Protein AF-A0A7G2DXS9-F1 (afdb_monomer_lite)

pLDDT: mean 84.56, std 10.74, range [52.38, 94.69]

Radius of gyration: 17.85 Å; chains: 1; bounding box: 45×26×56 Å

Organism: Arabidopsis thaliana (NCBI:txid3702)

Secondary structure (DSSP, 8-state):
--HHHHHHHHHHHHH-GGG--SS---SHHHHHHHHHHHHHHHHHHHS-TTS----HHHHHHHHHHHHHTT---HHHHHHHHHHHHHHHHHHHHHHHHHHHHHH--

Sequence (105 aa):
MFPLQVESVNNLFEKHPDIVSKFRLENPHLRTTYLNSLLCLTEILSQSTEKISVDLANAHSTLSCLTKAGFKLDWLETKLKELGKTRMQQLEQNLKDLKDLKQEF

Structure (mmCIF, N/CA/C/O backbone):
data_AF-A0A7G2DXS9-F1
#
_entry.id   AF-A0A7G2DXS9-F1
#
loop_
_atom_site.group_PDB
_atom_site.id
_atom_site.type_symbol
_atom_site.label_atom_id
_atom_site.label_alt_id
_atom_site.label_comp_id
_atom_site.label_asym_id
_atom_site.label_entity_id
_atom_site.label_seq_id
_atom_site.pdbx_PDB_ins_code
_atom_site.Cartn_x
_atom_site.Cartn_y
_atom_site.Cartn_z
_atom_site.occupancy
_atom_site.B_iso_or_equiv
_atom_site.auth_seq_id
_atom_site.auth_comp_id
_atom_site.auth_asym_id
_atom_site.auth_atom_id
_atom_site.pdbx_PDB_model_num
ATOM 1 N N . MET A 1 1 ? 16.662 10.636 -8.306 1.00 70.69 1 MET A N 1
ATOM 2 C CA . MET A 1 1 ? 16.344 9.795 -7.133 1.00 70.69 1 MET A CA 1
ATOM 3 C C . MET A 1 1 ? 17.634 9.595 -6.358 1.00 70.69 1 MET A C 1
ATOM 5 O O . MET A 1 1 ? 18.656 9.383 -7.003 1.00 70.69 1 MET A O 1
ATOM 9 N N . PHE A 1 2 ? 17.623 9.755 -5.035 1.00 84.50 2 PHE A N 1
ATOM 10 C CA . PHE A 1 2 ? 18.837 9.621 -4.216 1.00 84.50 2 PHE A CA 1
ATOM 11 C C . PHE A 1 2 ? 19.209 8.141 -4.004 1.00 84.50 2 PHE A C 1
ATOM 13 O O . PHE A 1 2 ? 18.303 7.307 -4.017 1.00 84.50 2 PHE A O 1
ATOM 20 N N . PRO A 1 3 ? 20.490 7.788 -3.767 1.00 86.00 3 PRO A N 1
ATOM 21 C CA . PRO A 1 3 ? 20.914 6.394 -3.583 1.00 86.00 3 P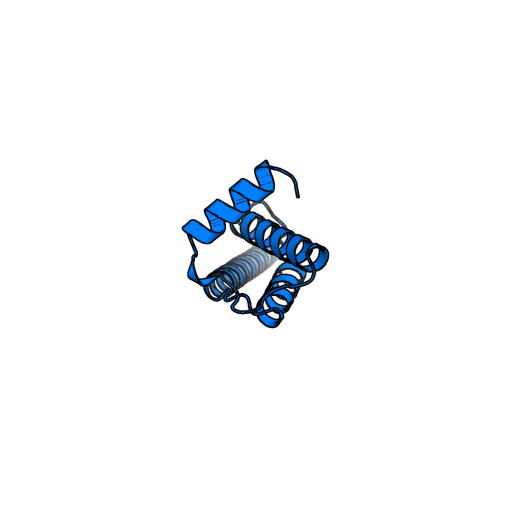RO A CA 1
ATOM 22 C C . PRO A 1 3 ? 20.119 5.628 -2.514 1.00 86.00 3 PRO A C 1
ATOM 24 O O . PRO A 1 3 ? 19.677 4.514 -2.767 1.00 86.00 3 PRO A O 1
ATOM 27 N N . LEU A 1 4 ? 19.834 6.263 -1.372 1.00 86.31 4 LEU A N 1
ATOM 28 C CA . LEU A 1 4 ? 19.028 5.665 -0.298 1.00 86.31 4 LEU A CA 1
ATOM 29 C C . LEU A 1 4 ? 17.593 5.337 -0.740 1.00 86.31 4 LEU A C 1
ATOM 31 O O . LEU A 1 4 ? 17.041 4.310 -0.370 1.00 86.31 4 LEU A O 1
ATOM 35 N N . GLN A 1 5 ? 16.985 6.183 -1.578 1.00 86.38 5 GLN A N 1
ATOM 36 C CA . GLN A 1 5 ? 15.648 5.916 -2.120 1.00 86.38 5 GLN A CA 1
ATOM 37 C C . GLN A 1 5 ? 15.671 4.743 -3.104 1.00 86.38 5 GLN A C 1
ATOM 39 O O . GLN A 1 5 ? 14.719 3.970 -3.158 1.00 86.38 5 GLN A O 1
ATOM 44 N N . VAL A 1 6 ? 16.756 4.597 -3.874 1.00 86.62 6 VAL A N 1
ATOM 45 C CA . VAL A 1 6 ? 16.945 3.459 -4.785 1.00 86.62 6 VAL A CA 1
ATOM 46 C C . VAL A 1 6 ? 17.022 2.153 -3.997 1.00 86.62 6 VAL A C 1
ATOM 48 O O . VAL A 1 6 ? 16.351 1.192 -4.362 1.00 86.62 6 VAL A O 1
ATOM 51 N N . GLU A 1 7 ? 17.774 2.131 -2.898 1.00 90.62 7 GLU A N 1
ATOM 52 C CA . GLU A 1 7 ? 17.868 0.968 -2.013 1.00 90.62 7 GLU A CA 1
ATOM 53 C C . GLU A 1 7 ? 16.505 0.594 -1.413 1.00 90.62 7 GLU A C 1
ATOM 55 O O . GLU A 1 7 ? 16.090 -0.563 -1.503 1.00 90.62 7 GLU A O 1
ATOM 60 N N . SER A 1 8 ? 15.754 1.572 -0.896 1.00 90.31 8 SER A N 1
ATOM 61 C CA . SER A 1 8 ? 14.409 1.332 -0.357 1.00 90.31 8 SER A CA 1
ATOM 62 C C . SER A 1 8 ? 13.439 0.776 -1.401 1.00 90.31 8 SER A C 1
ATOM 64 O O . SER A 1 8 ? 12.670 -0.137 -1.105 1.00 90.31 8 SER A O 1
ATOM 66 N N . VAL A 1 9 ? 13.479 1.296 -2.632 1.00 88.12 9 VAL A N 1
ATOM 67 C CA . VAL A 1 9 ? 12.648 0.805 -3.742 1.00 88.12 9 VAL A CA 1
ATOM 68 C C . VAL A 1 9 ? 13.040 -0.620 -4.142 1.00 88.12 9 VAL A C 1
ATOM 70 O O . VAL A 1 9 ? 12.161 -1.446 -4.381 1.00 88.12 9 VAL A O 1
ATOM 73 N N . ASN A 1 10 ? 14.334 -0.939 -4.177 1.00 89.44 10 ASN A N 1
ATOM 74 C CA . ASN A 1 10 ? 14.801 -2.293 -4.479 1.00 89.44 10 ASN A CA 1
ATOM 75 C C . ASN A 1 10 ? 14.346 -3.292 -3.407 1.00 89.44 10 ASN A C 1
ATOM 77 O O . ASN A 1 10 ? 13.736 -4.303 -3.741 1.00 89.44 10 ASN A O 1
ATOM 81 N N . ASN A 1 11 ? 14.542 -2.967 -2.128 1.00 91.38 11 ASN A N 1
ATOM 82 C CA . ASN A 1 11 ? 14.077 -3.784 -1.003 1.00 91.38 11 ASN A CA 1
ATOM 83 C C . ASN A 1 11 ? 12.550 -3.981 -1.028 1.00 91.38 11 ASN A C 1
ATOM 85 O O . ASN A 1 11 ? 12.040 -5.055 -0.710 1.00 91.38 11 ASN A O 1
ATOM 89 N N . LEU A 1 12 ? 11.799 -2.951 -1.433 1.00 90.00 12 LEU A N 1
ATOM 90 C CA . LEU A 1 12 ? 10.355 -3.065 -1.613 1.00 90.00 12 LEU A CA 1
ATOM 91 C C . LEU A 1 12 ? 10.004 -4.103 -2.689 1.00 90.00 12 LEU A C 1
ATOM 93 O O . LEU A 1 12 ? 9.131 -4.935 -2.454 1.00 90.00 12 LEU A O 1
ATOM 97 N N . PHE A 1 13 ? 10.682 -4.081 -3.837 1.00 88.50 13 PHE A N 1
ATOM 98 C CA . PHE A 1 13 ? 10.456 -5.064 -4.899 1.00 88.50 13 PHE A CA 1
ATOM 99 C C . PHE A 1 13 ? 10.915 -6.474 -4.529 1.00 88.50 13 PHE A C 1
ATOM 101 O O . PHE A 1 13 ? 10.283 -7.435 -4.951 1.00 88.50 13 PHE A O 1
ATOM 108 N N . GLU A 1 14 ? 11.963 -6.622 -3.723 1.00 90.81 14 GLU A N 1
ATOM 109 C CA . GLU A 1 14 ? 12.379 -7.932 -3.208 1.00 90.81 14 GLU A CA 1
ATOM 110 C C . GLU A 1 14 ? 11.320 -8.540 -2.279 1.00 90.81 14 GLU A C 1
ATOM 112 O O . GLU A 1 14 ? 11.021 -9.730 -2.372 1.00 90.81 14 GLU A O 1
ATOM 117 N N . LYS A 1 15 ? 10.709 -7.722 -1.413 1.00 89.44 15 LYS A N 1
ATOM 118 C CA . LYS A 1 15 ? 9.640 -8.156 -0.495 1.00 89.44 15 LYS A CA 1
ATOM 119 C C . LYS A 1 15 ? 8.304 -8.386 -1.193 1.00 89.44 15 LYS A C 1
ATOM 121 O O . LYS A 1 15 ? 7.535 -9.250 -0.777 1.00 89.44 15 LYS A O 1
ATOM 126 N N . HIS A 1 16 ? 8.027 -7.598 -2.225 1.00 88.69 16 HIS A N 1
ATOM 127 C CA . HIS A 1 16 ? 6.765 -7.594 -2.955 1.00 88.69 16 HIS A CA 1
ATOM 128 C C . HIS A 1 16 ? 7.033 -7.619 -4.469 1.00 88.69 16 HIS A C 1
ATOM 130 O O . HIS A 1 16 ? 6.815 -6.625 -5.172 1.00 88.69 16 HIS A O 1
ATOM 136 N N . PRO A 1 17 ? 7.536 -8.751 -4.996 1.00 85.50 17 PRO A N 1
ATOM 137 C CA . PRO A 1 17 ? 7.903 -8.873 -6.407 1.00 85.50 17 PRO A CA 1
ATOM 138 C C . PRO A 1 17 ? 6.690 -8.793 -7.338 1.00 85.50 17 PRO A C 1
ATOM 140 O O . PRO A 1 17 ? 6.824 -8.520 -8.529 1.00 85.50 17 PRO A O 1
ATOM 143 N N . ASP A 1 18 ? 5.489 -8.998 -6.801 1.00 83.88 18 ASP A N 1
ATOM 144 C CA . ASP A 1 18 ? 4.229 -8.871 -7.514 1.00 83.88 18 ASP A CA 1
ATOM 145 C C . ASP A 1 18 ? 3.886 -7.420 -7.872 1.00 83.88 18 ASP A C 1
ATOM 147 O O . ASP A 1 18 ? 3.130 -7.222 -8.819 1.00 83.88 18 ASP A O 1
ATOM 151 N N . ILE A 1 19 ? 4.485 -6.424 -7.201 1.00 82.94 19 ILE A N 1
ATOM 152 C CA . ILE A 1 19 ? 4.302 -4.993 -7.503 1.00 82.94 19 ILE A CA 1
ATOM 153 C C . ILE A 1 19 ? 4.703 -4.656 -8.937 1.00 82.94 19 ILE A C 1
ATOM 155 O O . ILE A 1 19 ? 4.173 -3.695 -9.508 1.00 82.94 19 ILE A O 1
ATOM 159 N N . VAL A 1 20 ? 5.650 -5.417 -9.502 1.00 71.69 20 VAL A N 1
ATOM 160 C CA . VAL A 1 20 ? 6.253 -5.145 -10.806 1.00 71.69 20 VAL A CA 1
ATOM 161 C C . VAL A 1 20 ? 5.163 -4.948 -11.851 1.00 71.69 20 VAL A C 1
ATOM 163 O O . VAL A 1 20 ? 4.467 -5.867 -12.283 1.00 71.69 20 VAL A O 1
ATOM 166 N N . SER A 1 21 ? 5.045 -3.694 -12.268 1.00 66.12 21 SER A N 1
ATOM 167 C CA . SER A 1 21 ? 4.136 -3.292 -13.317 1.00 66.12 21 SER A CA 1
ATOM 168 C C . SER A 1 21 ? 4.599 -3.904 -14.638 1.00 66.12 21 SER A C 1
ATOM 170 O O . SER A 1 21 ? 5.761 -3.769 -15.029 1.00 66.12 21 SER A O 1
ATOM 172 N N . LYS A 1 22 ? 3.680 -4.540 -15.377 1.00 59.66 22 LYS A N 1
ATOM 173 C CA . LYS A 1 22 ? 3.918 -4.888 -16.793 1.00 59.66 22 LYS A CA 1
ATOM 174 C C . LYS A 1 22 ? 4.088 -3.635 -17.661 1.00 59.66 22 LYS A C 1
AT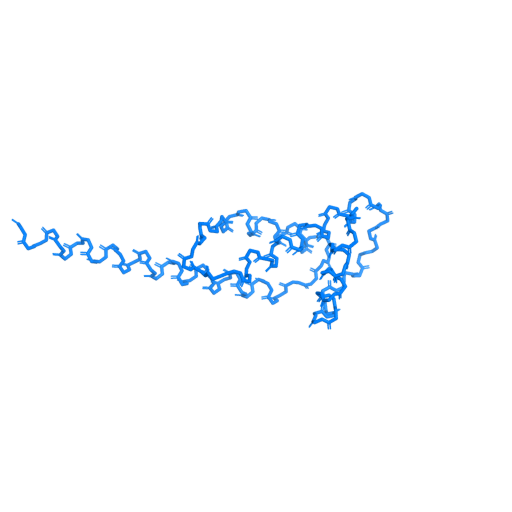OM 176 O O . LYS A 1 22 ? 4.508 -3.732 -18.813 1.00 59.66 22 LYS A O 1
ATOM 181 N N . PHE A 1 23 ? 3.739 -2.467 -17.122 1.00 58.09 23 PHE A N 1
ATOM 182 C CA . PHE A 1 23 ? 3.832 -1.187 -17.791 1.00 58.09 23 PHE A CA 1
ATOM 183 C C . PHE A 1 23 ? 5.296 -0.748 -17.853 1.00 58.09 23 PHE A C 1
ATOM 185 O O . PHE A 1 23 ? 5.917 -0.387 -16.850 1.00 58.09 23 PHE A O 1
ATOM 192 N N . ARG A 1 24 ? 5.863 -0.766 -19.061 1.00 59.53 24 ARG A N 1
ATOM 193 C CA . ARG A 1 24 ? 7.132 -0.092 -19.333 1.00 59.53 24 ARG A CA 1
ATOM 194 C C . ARG A 1 24 ? 6.876 1.408 -19.238 1.00 59.53 24 ARG A C 1
ATOM 196 O O . ARG A 1 24 ? 6.360 2.017 -20.165 1.00 59.53 24 ARG A O 1
ATOM 203 N N . LEU A 1 25 ? 7.202 2.005 -18.097 1.00 67.75 25 LEU A N 1
ATOM 204 C CA . LEU A 1 25 ? 7.244 3.459 -17.960 1.00 67.75 25 LEU A CA 1
ATOM 205 C C . LEU A 1 25 ? 8.440 3.973 -18.769 1.00 67.75 25 LEU A C 1
ATOM 207 O O . LEU A 1 25 ? 9.548 4.088 -18.249 1.00 67.75 25 LEU A O 1
ATOM 211 N N . GLU A 1 26 ? 8.216 4.219 -20.062 1.00 71.12 26 GLU A N 1
ATOM 212 C CA . GLU A 1 26 ? 9.247 4.664 -21.011 1.00 71.12 26 GLU A CA 1
ATOM 213 C C . GLU A 1 26 ? 9.790 6.051 -20.664 1.00 71.12 26 GLU A C 1
ATOM 215 O O . GLU A 1 26 ? 10.945 6.352 -20.948 1.00 71.12 26 GLU A O 1
ATOM 220 N N . ASN A 1 27 ? 8.983 6.878 -19.993 1.00 83.62 27 ASN A N 1
ATOM 221 C CA . ASN A 1 27 ? 9.402 8.186 -19.513 1.00 83.62 27 ASN A CA 1
ATOM 222 C C . ASN A 1 27 ? 10.112 8.065 -18.143 1.00 83.62 27 ASN A C 1
ATOM 224 O O . ASN A 1 27 ? 9.455 7.754 -17.139 1.00 83.62 27 ASN A O 1
ATOM 228 N N . PRO A 1 28 ? 11.423 8.369 -18.049 1.00 83.81 28 PRO A N 1
ATOM 229 C CA . PRO A 1 28 ? 12.185 8.230 -16.806 1.00 83.81 28 PRO A CA 1
ATOM 230 C C . PRO A 1 28 ? 11.720 9.160 -15.677 1.00 83.81 28 PRO A C 1
ATOM 232 O O . PRO A 1 28 ? 11.828 8.806 -14.498 1.00 83.81 28 PRO A O 1
ATOM 235 N N . HIS A 1 29 ? 11.183 10.337 -16.013 1.00 86.06 29 HIS A N 1
ATOM 236 C CA . HIS A 1 29 ? 10.649 11.275 -15.026 1.00 86.06 29 HIS A CA 1
ATOM 237 C C . HIS A 1 29 ? 9.363 10.734 -14.410 1.00 86.06 29 HIS A C 1
ATOM 239 O O . HIS A 1 29 ? 9.258 10.677 -13.188 1.00 86.06 29 HIS A O 1
ATOM 245 N N . LEU A 1 30 ? 8.432 10.246 -15.238 1.00 85.75 30 LEU A N 1
ATOM 246 C CA . LEU A 1 30 ? 7.208 9.605 -14.748 1.00 85.75 30 LEU A CA 1
ATOM 247 C C . LEU A 1 30 ? 7.529 8.365 -13.917 1.00 85.75 30 LEU A C 1
ATOM 249 O O . LEU A 1 30 ? 6.970 8.195 -12.835 1.00 85.75 30 LEU A O 1
ATOM 253 N N . ARG A 1 31 ? 8.486 7.543 -14.366 1.00 86.12 31 ARG A N 1
ATOM 254 C CA . ARG A 1 31 ? 8.979 6.402 -13.588 1.00 86.12 31 ARG A CA 1
ATOM 255 C C . ARG A 1 31 ? 9.449 6.832 -12.203 1.00 86.12 31 ARG A C 1
ATOM 257 O O . ARG A 1 31 ? 9.034 6.241 -11.214 1.00 86.12 31 ARG A O 1
ATOM 264 N N . THR A 1 32 ? 10.284 7.863 -12.127 1.00 88.38 32 TH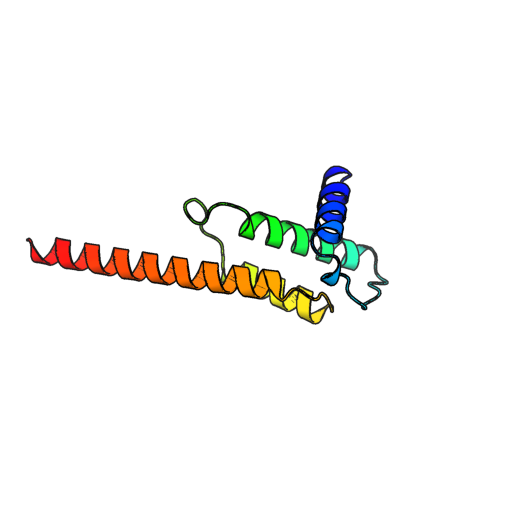R A N 1
ATOM 265 C CA . THR A 1 32 ? 10.797 8.373 -10.848 1.00 88.38 32 THR A CA 1
ATOM 266 C C . THR A 1 32 ? 9.667 8.887 -9.955 1.00 88.38 32 THR A C 1
ATOM 268 O O . THR A 1 32 ? 9.636 8.560 -8.772 1.00 88.38 32 THR A O 1
ATOM 271 N N . THR A 1 33 ? 8.710 9.636 -10.510 1.00 90.44 33 THR A N 1
ATOM 272 C CA . THR A 1 33 ? 7.545 10.130 -9.763 1.00 90.44 33 THR A CA 1
ATOM 273 C C . THR A 1 33 ? 6.726 8.984 -9.177 1.00 90.44 33 THR A C 1
ATOM 275 O O . THR A 1 33 ? 6.447 8.997 -7.982 1.00 90.44 33 THR A O 1
ATOM 278 N N . TYR A 1 34 ? 6.404 7.959 -9.969 1.00 90.62 34 TYR A N 1
ATOM 279 C CA . TYR A 1 34 ? 5.636 6.815 -9.476 1.00 90.62 34 TYR A CA 1
ATOM 280 C C . TYR A 1 34 ? 6.378 6.018 -8.400 1.00 90.62 34 TYR A C 1
ATOM 282 O O . TYR A 1 34 ? 5.767 5.650 -7.400 1.00 90.62 34 TYR A O 1
ATOM 290 N N . LEU A 1 35 ? 7.687 5.791 -8.557 1.00 90.88 35 LEU A N 1
ATOM 291 C CA . LEU A 1 35 ? 8.488 5.099 -7.541 1.00 90.88 35 LEU A CA 1
ATOM 292 C C . LEU A 1 35 ? 8.555 5.889 -6.229 1.00 90.88 35 LEU A C 1
ATOM 294 O O . LEU A 1 35 ? 8.410 5.302 -5.160 1.00 90.88 35 LEU A O 1
ATOM 298 N N . ASN A 1 36 ? 8.688 7.216 -6.300 1.00 91.31 36 ASN A N 1
ATOM 299 C CA . ASN A 1 36 ? 8.645 8.076 -5.116 1.00 91.31 36 ASN A CA 1
ATOM 300 C C . ASN A 1 36 ? 7.269 8.037 -4.432 1.00 91.31 36 ASN A C 1
ATOM 302 O O . ASN A 1 36 ? 7.195 7.936 -3.209 1.00 91.31 36 ASN A O 1
ATOM 306 N N . SER A 1 37 ? 6.178 8.086 -5.203 1.00 91.62 37 SER A N 1
ATOM 307 C CA . SER A 1 37 ? 4.816 7.976 -4.669 1.00 91.62 37 SER A CA 1
ATOM 308 C C . SER A 1 37 ? 4.562 6.623 -4.003 1.00 91.62 37 SER A C 1
ATOM 310 O O . SER A 1 37 ? 3.967 6.573 -2.928 1.00 91.62 37 SER A O 1
ATOM 312 N N . LEU A 1 38 ? 5.035 5.534 -4.611 1.00 92.25 38 LEU A N 1
ATOM 313 C CA . LEU A 1 38 ? 4.936 4.185 -4.058 1.00 92.25 38 LEU A CA 1
ATOM 314 C C . LEU A 1 38 ? 5.723 4.046 -2.746 1.00 92.25 38 LEU A C 1
ATOM 316 O O . LEU A 1 38 ? 5.211 3.478 -1.778 1.00 92.25 38 LEU A O 1
ATOM 320 N N . LEU A 1 39 ? 6.946 4.582 -2.707 1.00 91.25 39 LEU A N 1
ATOM 321 C CA . LEU A 1 39 ? 7.782 4.580 -1.509 1.00 91.25 39 LEU A CA 1
ATOM 322 C C . LEU A 1 39 ? 7.105 5.356 -0.372 1.00 91.25 39 LEU A C 1
ATOM 324 O O . LEU A 1 39 ? 6.915 4.808 0.709 1.00 91.25 39 LEU A O 1
ATOM 328 N N . CYS A 1 40 ? 6.641 6.577 -0.651 1.00 89.19 40 CYS A N 1
ATOM 329 C CA . CYS A 1 40 ? 5.938 7.418 0.317 1.00 89.19 40 CYS A CA 1
ATOM 330 C C . CYS A 1 40 ? 4.676 6.733 0.868 1.00 89.19 40 CYS A C 1
ATOM 332 O O . CYS A 1 40 ? 4.468 6.682 2.079 1.00 89.19 40 CYS A O 1
ATOM 334 N N . LEU A 1 41 ? 3.860 6.129 -0.003 1.00 90.50 41 LEU A N 1
ATOM 335 C CA . LEU A 1 41 ? 2.668 5.388 0.413 1.00 90.50 41 LEU A CA 1
ATOM 336 C C . LEU A 1 41 ? 3.023 4.209 1.333 1.00 90.50 41 LEU A C 1
ATOM 338 O O . LEU A 1 41 ? 2.356 3.987 2.345 1.00 90.50 41 LEU A O 1
ATOM 342 N N . THR A 1 42 ? 4.088 3.476 1.010 1.00 89.88 42 THR A N 1
ATOM 343 C CA . THR A 1 42 ? 4.563 2.348 1.824 1.00 89.88 42 THR A CA 1
ATOM 344 C C . THR A 1 42 ? 5.069 2.810 3.188 1.00 89.88 42 THR A C 1
ATOM 346 O O . THR A 1 42 ? 4.754 2.182 4.200 1.00 89.88 42 THR A O 1
ATOM 349 N N . GLU A 1 43 ? 5.830 3.902 3.236 1.00 86.81 43 GLU A N 1
ATOM 350 C CA . GLU A 1 43 ? 6.349 4.485 4.474 1.00 86.81 43 GLU A CA 1
ATOM 351 C C . GLU A 1 43 ? 5.212 4.954 5.381 1.00 86.81 43 GLU A C 1
ATOM 353 O O . GLU A 1 43 ? 5.181 4.582 6.553 1.00 86.81 43 GLU A O 1
ATOM 358 N N . ILE A 1 44 ? 4.242 5.695 4.835 1.00 82.50 44 ILE A N 1
ATOM 359 C CA . ILE A 1 44 ? 3.058 6.165 5.570 1.00 82.50 44 ILE A CA 1
ATOM 360 C C . ILE A 1 44 ? 2.304 4.984 6.178 1.00 82.50 44 ILE A C 1
ATOM 362 O O . ILE A 1 44 ? 1.967 5.002 7.358 1.00 82.50 44 ILE A O 1
ATOM 366 N N . LEU A 1 45 ? 2.067 3.936 5.387 1.00 83.12 45 LEU A N 1
ATOM 367 C CA . LEU A 1 45 ? 1.334 2.759 5.844 1.00 83.12 45 LEU A CA 1
ATOM 368 C C . LEU A 1 45 ? 2.156 1.849 6.764 1.00 83.12 45 LEU A C 1
ATOM 370 O O . LEU A 1 45 ? 1.600 0.920 7.344 1.00 83.12 45 LEU A O 1
ATOM 374 N N . SER A 1 46 ? 3.469 2.044 6.876 1.00 80.69 46 SER A N 1
ATOM 375 C CA . SER A 1 46 ? 4.336 1.271 7.778 1.00 80.69 46 SER A CA 1
ATOM 376 C C . SER A 1 46 ? 4.528 1.935 9.137 1.00 80.69 46 SER A C 1
ATOM 378 O O . SER A 1 46 ? 4.927 1.263 10.085 1.00 80.69 46 SER A O 1
ATOM 380 N N . GLN A 1 47 ? 4.241 3.230 9.250 1.00 74.50 47 GLN A N 1
ATOM 381 C CA . GLN A 1 47 ? 4.305 3.937 10.520 1.00 74.50 47 GLN A CA 1
ATOM 382 C C . GLN A 1 47 ? 3.061 3.640 11.382 1.00 74.50 47 GLN A C 1
ATOM 384 O O . GLN A 1 47 ? 1.971 3.396 10.866 1.00 74.50 47 GLN A O 1
ATOM 389 N N . SER A 1 48 ? 3.236 3.632 12.710 1.00 60.31 48 SER A N 1
ATOM 390 C CA . SER A 1 48 ? 2.172 3.289 13.664 1.00 60.31 48 SER A CA 1
ATOM 391 C C . SER A 1 48 ? 0.976 4.244 13.566 1.00 60.31 48 SER A C 1
ATOM 393 O O . SER A 1 48 ? 1.128 5.468 13.634 1.00 60.31 48 SER A O 1
ATOM 395 N N . THR A 1 49 ? -0.216 3.649 13.471 1.00 59.78 49 THR A N 1
ATOM 396 C CA . THR A 1 49 ? -1.546 4.271 13.374 1.00 59.78 49 THR A CA 1
ATOM 397 C C . THR A 1 49 ? -1.826 5.325 14.452 1.00 59.78 49 THR A C 1
ATOM 399 O O . THR A 1 49 ? -2.648 6.210 14.239 1.00 59.78 49 THR A O 1
ATOM 402 N N . GLU A 1 50 ? -1.138 5.260 15.594 1.00 56.34 50 GLU A N 1
ATOM 403 C CA . GLU A 1 50 ? -1.381 6.124 16.756 1.00 56.34 50 GLU A CA 1
ATOM 404 C C . GLU A 1 50 ? -0.811 7.545 16.620 1.00 56.34 50 GLU A C 1
ATOM 406 O O . GLU A 1 50 ? -1.289 8.459 17.287 1.00 56.34 50 GLU A O 1
ATOM 411 N N . LYS A 1 51 ? 0.205 7.764 15.772 1.00 52.38 51 LYS A N 1
ATOM 412 C CA . LYS A 1 51 ? 0.928 9.053 15.711 1.00 52.38 51 LYS A CA 1
ATOM 413 C C . LYS A 1 51 ? 0.656 9.896 14.472 1.00 52.38 51 LYS A C 1
ATOM 415 O O . LYS A 1 51 ? 1.137 11.024 14.400 1.00 52.38 51 LYS A O 1
ATOM 420 N N . ILE A 1 52 ? -0.085 9.383 13.493 1.00 53.62 52 ILE A N 1
ATOM 421 C CA . ILE A 1 52 ? -0.163 10.027 12.182 1.00 53.62 52 ILE A CA 1
ATOM 422 C C . ILE A 1 52 ? -1.610 10.315 11.834 1.00 53.62 52 ILE A C 1
ATOM 424 O O . ILE A 1 52 ? -2.430 9.414 11.655 1.00 53.62 52 ILE A O 1
ATOM 428 N N . SER A 1 53 ? -1.890 11.601 11.633 1.00 64.88 53 SER A N 1
ATOM 429 C CA . SER A 1 53 ? -2.989 12.057 10.791 1.00 64.88 53 SER A CA 1
ATOM 430 C C . SER A 1 53 ? -2.700 11.625 9.351 1.00 64.88 53 SER A C 1
ATOM 432 O O . SER A 1 53 ? -2.333 12.437 8.505 1.00 64.88 53 SER A O 1
ATOM 434 N N . VAL A 1 54 ? -2.796 10.322 9.074 1.00 68.00 54 VAL A N 1
ATOM 435 C CA . VAL A 1 54 ? -2.682 9.804 7.712 1.00 68.00 54 VAL A CA 1
ATOM 436 C C . VAL A 1 54 ? -3.819 10.444 6.940 1.00 68.00 54 VAL A C 1
ATOM 438 O O . VAL A 1 54 ? -4.985 10.251 7.293 1.00 68.00 54 VAL A O 1
ATOM 441 N N . ASP A 1 55 ? -3.491 11.229 5.924 1.00 84.44 55 ASP A N 1
ATOM 442 C CA . ASP A 1 55 ? -4.482 11.682 4.964 1.00 84.44 55 ASP A CA 1
ATOM 443 C C . ASP A 1 55 ? -4.889 10.470 4.119 1.00 84.44 55 ASP A C 1
ATOM 445 O O . ASP A 1 55 ? -4.283 10.151 3.092 1.00 84.44 55 ASP A O 1
ATOM 449 N N . LEU A 1 56 ? -5.887 9.735 4.618 1.00 86.38 56 LEU A N 1
ATOM 450 C CA . LEU A 1 56 ? -6.411 8.536 3.972 1.00 86.38 56 LEU A CA 1
ATOM 451 C C . LEU A 1 56 ? -6.925 8.847 2.562 1.00 86.38 56 LEU A C 1
ATOM 453 O O . LEU A 1 56 ? -6.822 7.991 1.685 1.00 86.38 56 LEU A O 1
ATOM 457 N N . ALA A 1 57 ? -7.431 10.061 2.322 1.00 88.31 57 ALA A N 1
ATOM 458 C CA . ALA A 1 57 ? -7.914 10.469 1.009 1.00 88.31 57 ALA A CA 1
ATOM 459 C C . ALA A 1 57 ? -6.753 10.626 0.020 1.00 88.31 57 ALA A C 1
ATOM 461 O O . ALA A 1 57 ? -6.818 10.109 -1.102 1.00 88.31 57 ALA A O 1
ATOM 462 N N . ASN A 1 58 ? -5.659 11.266 0.439 1.00 89.44 58 ASN A N 1
ATOM 463 C CA . ASN A 1 58 ? -4.453 11.374 -0.379 1.00 89.44 58 ASN A CA 1
ATOM 464 C C . ASN A 1 58 ? -3.785 10.007 -0.611 1.00 89.44 58 ASN A C 1
ATOM 466 O O . ASN A 1 58 ? -3.384 9.693 -1.735 1.00 89.44 58 ASN A O 1
ATOM 470 N N . ALA A 1 59 ? -3.717 9.157 0.418 1.00 90.81 59 ALA A N 1
ATOM 471 C CA . ALA A 1 59 ? -3.187 7.799 0.299 1.00 90.81 59 ALA A CA 1
ATOM 472 C C . ALA A 1 59 ? -4.007 6.957 -0.694 1.00 90.81 59 ALA A C 1
ATOM 474 O O . ALA A 1 59 ? -3.442 6.311 -1.578 1.00 90.81 59 ALA A O 1
ATOM 475 N N . HIS A 1 60 ? -5.339 7.032 -0.615 1.00 92.00 60 HIS A N 1
ATOM 476 C CA . HIS A 1 60 ? -6.243 6.352 -1.543 1.00 92.00 60 HIS A CA 1
ATOM 477 C C . HIS A 1 60 ? -6.106 6.883 -2.978 1.00 92.00 60 HIS A C 1
ATOM 479 O O . HIS A 1 60 ? -6.052 6.109 -3.935 1.00 92.00 60 HIS A O 1
ATOM 485 N N . SER A 1 61 ? -5.993 8.203 -3.144 1.00 93.25 61 SER A N 1
ATOM 486 C CA . SER A 1 61 ? -5.788 8.835 -4.454 1.00 93.25 61 SER A CA 1
ATOM 487 C C . SER A 1 61 ? -4.460 8.411 -5.088 1.00 93.25 61 SER A C 1
ATOM 489 O O . SER A 1 61 ? -4.417 8.060 -6.270 1.00 93.25 61 SER A O 1
ATOM 491 N N . THR A 1 62 ? -3.392 8.361 -4.289 1.00 94.25 62 THR A N 1
ATOM 492 C CA . THR A 1 62 ? -2.066 7.889 -4.710 1.00 94.25 62 THR A CA 1
ATOM 493 C C . THR A 1 62 ? -2.108 6.421 -5.131 1.00 94.25 62 THR A C 1
ATOM 495 O O . THR A 1 62 ? -1.644 6.081 -6.221 1.00 94.25 62 THR A O 1
ATOM 498 N N . LEU A 1 63 ? -2.726 5.557 -4.319 1.00 94.69 63 LEU A N 1
ATOM 499 C CA . LEU A 1 63 ? -2.908 4.138 -4.626 1.00 94.69 63 LEU A CA 1
ATOM 500 C C . LEU A 1 63 ? -3.683 3.935 -5.939 1.00 94.69 63 LEU A C 1
ATOM 502 O O . LEU A 1 63 ? -3.272 3.140 -6.786 1.00 94.69 63 LEU A O 1
ATOM 506 N N . SER A 1 64 ? -4.771 4.687 -6.144 1.00 94.44 64 SER A N 1
ATOM 507 C CA . SER A 1 64 ? -5.567 4.630 -7.376 1.00 94.44 64 SER A CA 1
ATOM 508 C C . SER A 1 64 ? -4.749 5.038 -8.604 1.00 94.44 64 SER A C 1
ATOM 510 O O . SER A 1 64 ? -4.820 4.379 -9.641 1.00 94.44 64 SER A O 1
ATOM 512 N N . CYS A 1 65 ? -3.940 6.094 -8.488 1.00 92.44 65 CYS A N 1
ATOM 513 C CA . CYS A 1 65 ? -3.062 6.555 -9.562 1.00 92.44 65 CYS A CA 1
ATOM 514 C C . CYS A 1 65 ? -2.024 5.489 -9.949 1.00 92.44 65 CYS A C 1
ATOM 516 O O . CYS A 1 65 ? -1.879 5.168 -11.128 1.00 92.44 65 CYS A O 1
ATOM 518 N N . LEU A 1 66 ? -1.357 4.886 -8.961 1.00 92.19 66 LEU A N 1
ATOM 519 C CA . LEU A 1 66 ? -0.369 3.829 -9.187 1.00 92.19 66 LEU A CA 1
ATOM 520 C C . LEU A 1 66 ? -1.007 2.569 -9.792 1.00 92.19 66 LEU A C 1
ATOM 522 O O . LEU A 1 66 ? -0.468 1.994 -10.735 1.00 92.19 66 LEU A O 1
ATOM 526 N N . THR A 1 67 ? -2.192 2.182 -9.324 1.00 91.75 67 THR A N 1
ATOM 527 C CA . THR A 1 67 ? -2.923 1.030 -9.877 1.00 91.75 67 THR A CA 1
ATOM 528 C C . THR A 1 67 ? -3.305 1.265 -11.341 1.00 91.75 67 THR A C 1
ATOM 530 O O . THR A 1 67 ? -3.109 0.395 -12.188 1.00 91.75 67 THR A O 1
ATOM 533 N N . LYS A 1 68 ? -3.765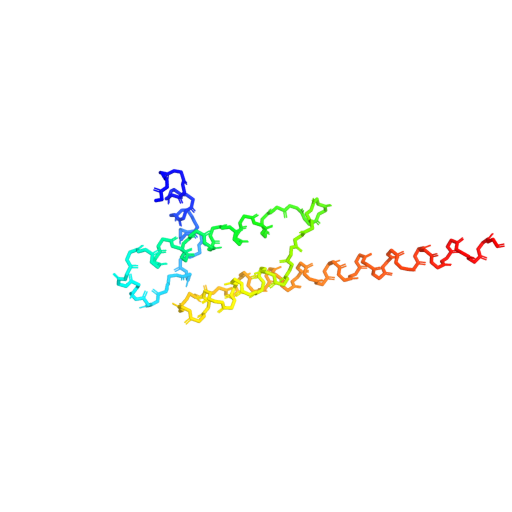 2.478 -11.686 1.00 89.69 68 LYS A N 1
ATOM 534 C CA . LYS A 1 68 ? -4.041 2.877 -13.080 1.00 89.69 68 LYS A CA 1
ATOM 535 C C . LYS A 1 68 ? -2.784 2.894 -13.953 1.00 89.69 68 LYS A C 1
ATOM 537 O O . LYS A 1 68 ? -2.878 2.632 -15.146 1.00 89.69 68 LYS A O 1
ATOM 542 N N . ALA A 1 69 ? -1.618 3.159 -13.363 1.00 87.69 69 ALA A N 1
ATOM 543 C CA . ALA A 1 69 ? -0.319 3.048 -14.026 1.00 87.69 69 ALA A CA 1
ATOM 544 C C . ALA A 1 69 ? 0.183 1.589 -14.158 1.00 87.69 69 ALA A C 1
ATOM 546 O O . ALA A 1 69 ? 1.293 1.353 -14.636 1.00 87.69 69 ALA A O 1
ATOM 547 N N . GLY A 1 70 ? -0.619 0.602 -13.744 1.00 87.81 70 GLY A N 1
ATOM 548 C CA . GLY A 1 70 ? -0.355 -0.824 -13.935 1.00 87.81 70 GLY A CA 1
ATOM 549 C C . GLY A 1 70 ? 0.418 -1.501 -12.804 1.00 87.81 70 GLY A C 1
ATOM 550 O O . GLY A 1 70 ? 0.781 -2.667 -12.948 1.00 87.81 70 GLY A O 1
ATOM 551 N N . PHE A 1 71 ? 0.676 -0.807 -11.691 1.00 89.31 71 PHE A N 1
ATOM 552 C CA . PHE A 1 71 ? 1.232 -1.446 -10.500 1.00 89.31 71 PHE A CA 1
ATOM 553 C C . PHE A 1 71 ? 0.185 -2.350 -9.851 1.00 89.31 71 PHE A C 1
ATOM 555 O O . PHE A 1 71 ? -0.971 -1.959 -9.689 1.00 89.31 71 PHE A O 1
ATOM 562 N N . LYS A 1 72 ? 0.603 -3.543 -9.430 1.00 91.38 72 LYS A N 1
ATOM 563 C CA . LYS A 1 72 ? -0.251 -4.454 -8.668 1.00 91.38 72 LYS A CA 1
ATOM 564 C C . LYS A 1 72 ? -0.023 -4.222 -7.177 1.00 91.38 72 LYS A C 1
ATOM 566 O O . LYS A 1 72 ? 1.037 -4.538 -6.651 1.00 91.38 72 LYS A O 1
ATOM 571 N N . LEU A 1 73 ? -1.002 -3.618 -6.508 1.00 92.00 73 LEU A N 1
ATOM 572 C CA . LEU A 1 73 ? -0.857 -3.100 -5.142 1.00 92.00 73 LEU A CA 1
ATOM 573 C C . LEU A 1 73 ? -1.946 -3.627 -4.192 1.00 92.00 73 LEU A C 1
ATOM 575 O O . LEU A 1 73 ? -2.306 -2.944 -3.234 1.00 92.00 73 LEU A O 1
ATOM 579 N N . ASP A 1 74 ? -2.456 -4.842 -4.429 1.00 91.25 74 ASP A N 1
ATOM 580 C CA . ASP A 1 74 ? -3.551 -5.455 -3.650 1.00 91.25 74 ASP A CA 1
ATOM 581 C C . ASP A 1 74 ? -3.254 -5.483 -2.137 1.00 91.25 74 ASP A C 1
ATOM 583 O O . ASP A 1 74 ? -4.128 -5.274 -1.288 1.00 91.25 74 ASP A O 1
ATOM 587 N N . TRP A 1 75 ? -1.986 -5.708 -1.781 1.00 91.44 75 TRP A N 1
ATOM 588 C CA . TRP A 1 75 ? -1.540 -5.734 -0.390 1.00 91.44 75 TRP A CA 1
ATOM 589 C C . TRP A 1 75 ? -1.584 -4.341 0.264 1.00 91.44 75 TRP A C 1
ATOM 591 O O . TRP A 1 75 ? -1.984 -4.229 1.424 1.00 91.44 75 TRP A O 1
ATOM 601 N N . LEU A 1 76 ? -1.243 -3.270 -0.469 1.00 92.31 76 LEU A N 1
ATOM 602 C CA . LEU A 1 76 ? -1.374 -1.887 0.015 1.00 92.31 76 LEU A CA 1
ATOM 603 C C . LEU A 1 76 ? -2.840 -1.481 0.120 1.00 92.31 76 LEU A C 1
ATOM 605 O O . LEU A 1 76 ? -3.211 -0.801 1.075 1.00 92.31 76 LEU A O 1
ATOM 609 N N . GLU A 1 77 ? -3.675 -1.914 -0.825 1.00 93.12 77 GLU A N 1
ATOM 610 C CA . GLU A 1 77 ? -5.117 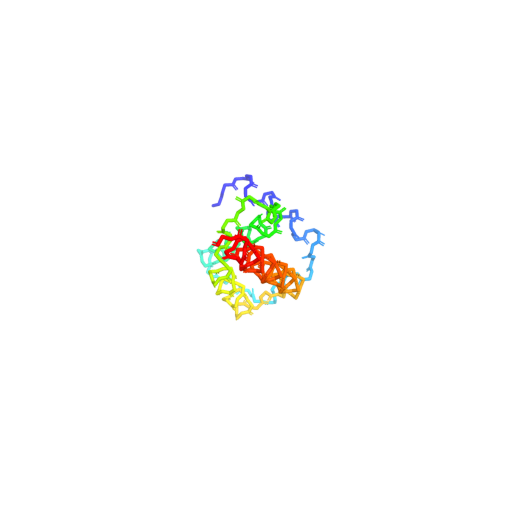-1.679 -0.775 1.00 93.12 77 GLU A CA 1
ATOM 611 C C . GLU A 1 77 ? -5.732 -2.302 0.479 1.00 93.12 77 GLU A C 1
ATOM 613 O O . GLU A 1 77 ? -6.467 -1.638 1.213 1.00 93.12 77 GLU A O 1
ATOM 618 N N . THR A 1 78 ? -5.381 -3.556 0.765 1.00 92.31 78 THR A N 1
ATOM 619 C CA . THR A 1 78 ? -5.827 -4.258 1.973 1.00 92.31 78 THR A CA 1
ATOM 620 C C . THR A 1 78 ? -5.363 -3.524 3.228 1.00 92.31 78 THR A C 1
ATOM 622 O O . THR A 1 78 ? -6.170 -3.227 4.107 1.00 92.31 78 THR A O 1
ATOM 625 N N . LYS A 1 79 ? -4.081 -3.145 3.291 1.00 90.62 79 LYS A N 1
ATOM 626 C CA . LYS A 1 79 ? -3.512 -2.429 4.440 1.00 90.62 79 LYS A CA 1
ATOM 627 C C . LYS A 1 79 ? -4.179 -1.070 4.675 1.00 90.62 79 LYS A C 1
ATOM 629 O O . LYS A 1 79 ? -4.475 -0.723 5.816 1.00 90.62 79 LYS A O 1
ATOM 634 N N . LEU A 1 80 ? -4.456 -0.319 3.608 1.00 90.88 80 LEU A N 1
ATOM 635 C CA . LEU A 1 80 ? -5.140 0.972 3.683 1.00 90.88 80 LEU A CA 1
ATOM 636 C C . LEU A 1 80 ? -6.597 0.823 4.156 1.00 90.88 80 LEU A C 1
ATOM 638 O O . LEU A 1 80 ? -7.063 1.640 4.951 1.00 90.88 80 LEU A O 1
ATOM 642 N N . LYS A 1 81 ? -7.306 -0.227 3.718 1.00 91.25 81 LYS A N 1
ATOM 643 C CA . LYS A 1 81 ? -8.670 -0.537 4.185 1.00 91.25 81 LYS A CA 1
ATOM 644 C C . LYS A 1 81 ? -8.702 -0.844 5.678 1.00 91.25 81 LYS A C 1
ATOM 646 O O . LYS A 1 81 ? -9.539 -0.286 6.384 1.00 91.25 81 LYS A O 1
ATOM 651 N N . GLU A 1 82 ? -7.792 -1.687 6.161 1.00 90.69 82 GLU A N 1
ATOM 652 C CA . GLU A 1 82 ? -7.705 -2.010 7.590 1.00 90.69 82 GLU A CA 1
ATOM 653 C C . GLU A 1 82 ? -7.379 -0.767 8.423 1.00 90.69 82 GLU A C 1
ATOM 655 O O . GLU A 1 82 ? -8.051 -0.498 9.415 1.00 90.69 82 GLU A O 1
ATOM 660 N N . LEU A 1 83 ? -6.447 0.073 7.959 1.00 87.56 83 LEU A N 1
ATOM 661 C CA . LEU A 1 83 ? -6.143 1.350 8.607 1.00 87.56 83 LEU A CA 1
ATOM 662 C C . LEU A 1 83 ? -7.379 2.262 8.706 1.00 87.56 83 LEU A C 1
ATOM 664 O O . LEU A 1 83 ? -7.622 2.878 9.745 1.00 87.56 83 LEU A O 1
ATOM 668 N N . GLY A 1 84 ? -8.167 2.344 7.630 1.00 87.25 84 GLY A N 1
ATOM 669 C CA . GLY A 1 84 ? -9.416 3.102 7.603 1.00 87.25 84 GLY A CA 1
ATOM 670 C C . GLY A 1 84 ? -10.441 2.588 8.616 1.00 87.25 84 GLY A C 1
ATOM 671 O O . GLY A 1 84 ? -11.026 3.389 9.347 1.00 87.25 84 GLY A O 1
ATOM 672 N N . LYS A 1 85 ? -10.616 1.264 8.713 1.00 90.50 85 LYS A N 1
ATOM 673 C CA . LYS A 1 85 ? -11.513 0.631 9.695 1.00 90.50 85 LYS A CA 1
ATOM 674 C C . LYS A 1 85 ? -11.085 0.934 11.128 1.00 90.50 85 LYS A C 1
ATOM 676 O O . LYS A 1 85 ? -11.910 1.399 11.908 1.00 90.50 85 LYS A O 1
ATOM 681 N N . THR A 1 86 ? -9.804 0.748 11.452 1.00 88.06 86 THR A N 1
ATOM 682 C CA . THR A 1 86 ? -9.268 1.027 12.794 1.00 88.06 86 THR A CA 1
ATOM 683 C C . THR A 1 86 ? -9.508 2.478 13.199 1.00 88.06 86 THR A C 1
ATOM 685 O O . THR A 1 86 ? -9.930 2.759 14.318 1.00 88.06 86 THR A O 1
ATOM 688 N N . ARG A 1 87 ? -9.297 3.427 12.278 1.00 85.62 87 ARG A N 1
ATOM 689 C CA . ARG A 1 87 ? -9.546 4.847 12.557 1.00 85.62 87 ARG A CA 1
ATOM 690 C C . ARG A 1 87 ? -11.021 5.159 12.764 1.00 85.62 87 ARG A C 1
ATOM 692 O O . ARG A 1 87 ? -11.338 5.969 13.628 1.00 85.62 87 ARG A O 1
ATOM 699 N N . MET A 1 88 ? -11.907 4.528 11.999 1.00 89.31 88 MET A N 1
ATOM 700 C CA . MET A 1 88 ? -13.346 4.690 12.186 1.00 89.31 88 MET A CA 1
ATOM 701 C C . MET A 1 88 ? -13.787 4.180 13.561 1.00 89.31 88 MET A C 1
ATOM 703 O O . MET A 1 88 ? -14.443 4.919 14.286 1.00 89.31 88 MET A O 1
ATOM 707 N N . GLN A 1 89 ? -13.325 2.995 13.966 1.00 90.94 89 GLN A N 1
ATOM 708 C CA . GLN A 1 89 ? -13.606 2.434 15.292 1.00 90.94 89 GLN A CA 1
ATOM 709 C C . GLN A 1 89 ? -13.096 3.333 16.427 1.00 90.94 89 GLN A C 1
ATOM 711 O O . GLN A 1 89 ? -13.811 3.566 17.398 1.00 90.94 89 GLN A O 1
ATOM 716 N N . GLN A 1 90 ? -11.890 3.897 16.297 1.00 88.44 90 GLN A N 1
ATOM 717 C CA . GLN A 1 90 ? -11.356 4.833 17.290 1.00 88.44 90 GLN A CA 1
ATOM 718 C C . GLN A 1 90 ? -12.213 6.102 17.406 1.00 88.44 90 GLN A C 1
ATOM 720 O O . GLN A 1 90 ? -12.447 6.593 18.507 1.00 88.44 90 GLN A O 1
ATOM 725 N N . LEU A 1 91 ? -12.687 6.645 16.280 1.00 88.81 91 LEU A N 1
ATOM 726 C CA . LEU A 1 91 ? -13.566 7.815 16.280 1.00 88.81 91 LEU A CA 1
ATOM 727 C C . LEU A 1 91 ? -14.931 7.500 16.897 1.00 88.81 91 LEU A C 1
ATOM 729 O O . LEU A 1 91 ? -15.437 8.305 17.673 1.00 88.81 91 LEU A O 1
ATOM 733 N N . GLU A 1 92 ? -15.509 6.340 16.589 1.00 93.12 92 GLU A N 1
ATOM 734 C CA . GLU A 1 92 ? -16.759 5.871 17.196 1.00 93.12 92 GLU A CA 1
ATOM 735 C C . GLU A 1 92 ? -16.627 5.721 18.715 1.00 93.12 92 GLU A C 1
ATOM 737 O O . GLU A 1 92 ? -17.496 6.197 19.449 1.00 93.12 92 GLU A O 1
ATOM 742 N N . GLN A 1 93 ? -15.522 5.137 19.190 1.00 91.62 93 GLN A N 1
ATOM 743 C CA . GLN A 1 93 ? -15.239 5.012 20.619 1.00 91.62 93 GLN A CA 1
ATOM 744 C C . GLN A 1 93 ? -15.079 6.385 21.280 1.00 91.62 93 GLN A C 1
ATOM 746 O O . GLN A 1 93 ? -15.774 6.675 22.248 1.00 91.62 93 GLN A O 1
ATOM 751 N N . ASN A 1 94 ? -14.269 7.278 20.700 1.00 90.06 94 ASN A N 1
ATOM 752 C CA . ASN A 1 94 ? -14.095 8.638 21.215 1.00 90.06 94 ASN A CA 1
ATOM 753 C C . ASN A 1 94 ? -15.433 9.403 21.274 1.00 90.06 94 ASN A C 1
ATOM 755 O O . ASN A 1 94 ? -15.686 10.157 22.211 1.00 90.06 94 ASN A O 1
ATOM 759 N N . LEU A 1 95 ? -16.307 9.226 20.277 1.00 93.62 95 LEU A N 1
ATOM 760 C CA . LEU A 1 95 ? -17.640 9.834 20.267 1.00 93.62 95 LEU A CA 1
ATOM 761 C C . LEU A 1 95 ? -18.551 9.266 21.356 1.00 93.62 95 LEU A C 1
ATOM 763 O O . LEU A 1 95 ? -19.387 10.006 21.875 1.00 93.62 95 LEU A O 1
ATOM 767 N N . LYS A 1 96 ? -18.425 7.977 21.679 1.00 93.81 96 LYS A N 1
ATOM 768 C CA . LYS A 1 96 ? -19.158 7.344 22.777 1.00 93.81 96 LYS A CA 1
ATOM 769 C C . LYS A 1 96 ? -18.685 7.888 24.124 1.00 93.81 96 LYS A C 1
ATOM 771 O O . LYS A 1 96 ? -19.509 8.399 24.874 1.00 93.81 96 LYS A O 1
ATOM 776 N N . ASP A 1 97 ? -17.375 7.902 24.354 1.00 93.00 97 ASP A N 1
ATOM 777 C CA . ASP A 1 97 ? -16.771 8.393 25.598 1.00 93.00 97 ASP A CA 1
ATOM 778 C C . ASP A 1 97 ? -17.157 9.859 25.870 1.00 93.00 97 ASP A C 1
ATOM 780 O O . ASP A 1 97 ? -17.493 10.231 26.991 1.00 93.00 97 ASP A O 1
ATOM 784 N N . LEU A 1 98 ? -17.196 10.698 24.825 1.00 93.38 98 LEU A N 1
ATOM 785 C CA . LEU A 1 98 ? -17.639 12.093 24.931 1.00 93.38 98 LEU A CA 1
ATOM 786 C C . LEU A 1 98 ? -19.135 12.255 25.241 1.00 93.38 98 LEU A C 1
ATOM 788 O O . LEU A 1 98 ? -19.525 13.283 25.798 1.00 93.38 98 LEU A O 1
ATOM 792 N N . LYS A 1 99 ? -19.986 11.307 24.833 1.00 90.38 99 LYS A N 1
ATOM 793 C CA . LYS A 1 99 ? -21.419 11.323 25.166 1.00 90.38 99 LYS A CA 1
ATOM 794 C C . LYS A 1 99 ? -21.636 10.912 26.613 1.00 90.38 99 LYS A C 1
ATOM 796 O O . LYS A 1 99 ? -22.364 11.609 27.311 1.00 90.38 99 LYS A O 1
ATOM 801 N N . ASP A 1 100 ? -20.964 9.850 27.047 1.00 88.25 100 ASP A N 1
ATOM 802 C CA . ASP A 1 100 ? -21.054 9.341 28.415 1.00 88.25 100 ASP A CA 1
ATOM 803 C C . ASP A 1 100 ? -20.591 10.424 29.410 1.00 88.25 100 ASP A C 1
ATOM 805 O O . ASP A 1 100 ? -21.314 10.747 30.350 1.00 88.25 100 ASP A O 1
ATOM 809 N N . LEU A 1 101 ? -19.487 11.125 29.112 1.00 88.62 101 LEU A N 1
ATOM 810 C CA . LEU A 1 101 ? -18.9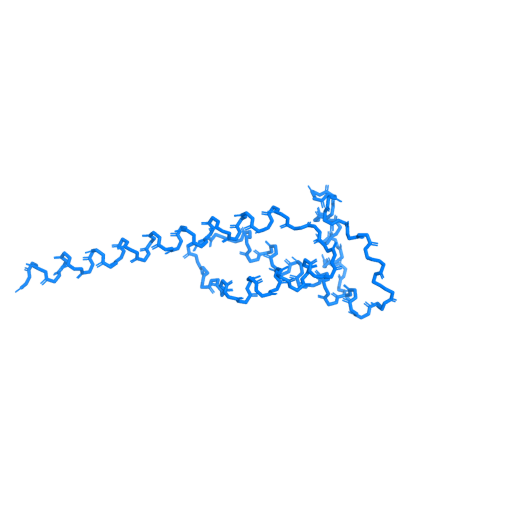86 12.228 29.944 1.00 88.62 101 LEU A CA 1
ATOM 811 C C . LEU A 1 101 ? -19.963 13.411 30.063 1.00 88.62 101 LEU A C 1
ATOM 813 O O . LEU A 1 101 ? -19.961 14.107 31.069 1.00 88.62 101 LEU A O 1
ATOM 817 N N . LYS A 1 102 ? -20.778 13.681 29.035 1.00 81.69 102 LYS A N 1
ATOM 818 C CA . LYS A 1 102 ? -21.776 14.769 29.054 1.00 81.69 102 LYS A CA 1
ATOM 819 C C . LYS A 1 102 ? -23.051 14.406 29.807 1.00 81.69 102 LYS A C 1
ATOM 821 O O . LYS A 1 102 ? -23.842 15.301 30.069 1.00 81.69 102 LYS A O 1
ATOM 826 N N . GLN A 1 103 ? -23.273 13.126 30.089 1.00 72.06 103 GLN A N 1
ATOM 827 C CA . GLN A 1 103 ? -24.467 12.642 30.776 1.00 72.06 103 GLN A CA 1
ATOM 828 C C . GLN A 1 103 ? -24.278 12.574 32.303 1.00 72.06 103 GLN A C 1
ATOM 830 O O . GLN A 1 103 ? -25.250 12.396 33.033 1.00 72.06 103 GLN A O 1
ATOM 835 N N . GLU A 1 104 ? -23.037 12.729 32.775 1.00 64.88 104 GLU A N 1
ATOM 836 C CA . GLU A 1 104 ? -22.655 12.771 34.193 1.00 64.88 104 GLU A CA 1
ATOM 837 C C . GLU A 1 104 ? -22.668 14.192 34.805 1.00 64.88 104 GLU A C 1
ATOM 839 O O . GLU A 1 104 ? -22.404 14.342 35.999 1.00 64.88 104 GLU A O 1
ATOM 844 N N . PHE A 1 105 ? -23.007 15.223 34.018 1.00 53.50 105 PHE A N 1
ATOM 845 C CA . PHE A 1 105 ? -23.186 16.622 34.444 1.00 53.50 105 PHE A CA 1
ATOM 846 C C . PHE A 1 105 ? -24.584 17.132 34.079 1.00 53.50 105 PHE A C 1
ATOM 848 O O . PHE A 1 105 ? -25.073 18.036 34.794 1.00 53.50 105 PHE A O 1
#

Foldseek 3Di:
DDPVLVVLLVVVCVVPVQQDFPQPPVPVVVVVVLSVLVSVLVVLLPDDLPPDPPPLVVSVVSVVVSVVSRGDPVVSVVSSVVSVVVVVVVVVVVVVVVVVVVVVD

InterPro domains:
  IPR050804 MATH and coiled-coil domain-containing protein [PTHR46236] (2-101)